Protein AF-A0A2D4M704-F1 (afdb_monomer_lite)

Radius of gyration: 16.29 Å; chains: 1; bounding box: 43×22×44 Å

Organism: NCBI:txid129469

Structure (mmCIF, N/CA/C/O backbone):
data_AF-A0A2D4M704-F1
#
_entry.id   AF-A0A2D4M704-F1
#
loop_
_atom_site.group_PDB
_atom_site.id
_atom_site.type_symbol
_atom_site.label_atom_id
_atom_site.label_alt_id
_atom_site.label_comp_id
_atom_site.label_asym_id
_atom_site.label_entity_id
_atom_site.label_seq_id
_atom_site.pdbx_PDB_ins_code
_atom_site.Cartn_x
_atom_site.Cartn_y
_atom_site.Cartn_z
_atom_site.occupancy
_atom_site.B_iso_or_equiv
_atom_site.auth_seq_id
_atom_site.auth_comp_id
_atom_site.auth_asym_id
_atom_site.auth_atom_id
_atom_site.pdbx_PDB_model_num
ATOM 1 N N . ILE A 1 1 ? 0.162 -5.201 4.398 1.00 65.50 1 ILE A N 1
ATOM 2 C CA . ILE A 1 1 ? 1.334 -4.290 4.624 1.00 65.50 1 ILE A CA 1
ATOM 3 C C . ILE A 1 1 ? 2.696 -4.954 4.372 1.00 65.50 1 ILE A C 1
ATOM 5 O O . ILE A 1 1 ? 3.398 -4.502 3.476 1.00 65.50 1 ILE A O 1
ATOM 9 N N . VAL A 1 2 ? 3.079 -6.029 5.079 1.00 69.50 2 VAL A N 1
ATOM 10 C CA . VAL A 1 2 ? 4.430 -6.648 4.956 1.00 69.50 2 VAL A CA 1
ATOM 11 C C . VAL A 1 2 ? 4.771 -7.065 3.518 1.00 69.50 2 VAL A C 1
ATOM 13 O O . VAL A 1 2 ? 5.872 -6.821 3.028 1.00 69.50 2 VAL A O 1
ATOM 16 N N . LYS A 1 3 ? 3.801 -7.645 2.805 1.00 72.75 3 LYS A N 1
ATOM 17 C CA . LYS A 1 3 ? 3.958 -8.046 1.399 1.00 72.75 3 LYS A CA 1
ATOM 18 C C . LYS A 1 3 ? 4.203 -6.848 0.473 1.00 72.75 3 LYS A C 1
ATOM 20 O O . LYS A 1 3 ? 4.991 -6.937 -0.463 1.00 72.75 3 LYS A O 1
ATOM 25 N N . LEU A 1 4 ? 3.566 -5.716 0.769 1.00 77.12 4 LEU A N 1
ATOM 26 C CA . LEU A 1 4 ? 3.703 -4.489 -0.005 1.00 77.12 4 LEU A CA 1
ATOM 27 C C . LEU A 1 4 ? 5.092 -3.862 0.175 1.00 77.12 4 LEU A C 1
ATOM 29 O O . LEU A 1 4 ? 5.724 -3.489 -0.808 1.00 77.12 4 LEU A O 1
ATOM 33 N N . GLN A 1 5 ? 5.598 -3.842 1.414 1.00 79.25 5 GLN A N 1
ATOM 34 C CA . GLN A 1 5 ? 6.982 -3.465 1.724 1.00 79.25 5 GLN A CA 1
ATOM 35 C C . GLN A 1 5 ? 7.989 -4.330 0.969 1.00 79.25 5 GLN A C 1
ATOM 37 O O . GLN A 1 5 ? 8.886 -3.794 0.326 1.00 79.25 5 GLN A O 1
ATOM 42 N N . ALA A 1 6 ? 7.818 -5.655 0.992 1.00 82.00 6 ALA A N 1
ATOM 43 C CA . ALA A 1 6 ? 8.708 -6.569 0.282 1.00 82.00 6 ALA A CA 1
ATOM 44 C C . ALA A 1 6 ? 8.727 -6.296 -1.234 1.00 82.00 6 ALA A C 1
ATOM 46 O O . ALA A 1 6 ? 9.799 -6.247 -1.839 1.00 82.00 6 ALA A O 1
ATOM 47 N N . ASN A 1 7 ? 7.558 -6.057 -1.842 1.00 80.94 7 ASN A N 1
ATOM 48 C CA . ASN A 1 7 ? 7.460 -5.720 -3.263 1.00 80.94 7 ASN A CA 1
ATOM 49 C C . ASN A 1 7 ? 8.103 -4.359 -3.583 1.00 80.94 7 ASN A C 1
ATOM 51 O O . ASN A 1 7 ? 8.785 -4.236 -4.599 1.00 80.94 7 ASN A O 1
ATOM 55 N N . LEU A 1 8 ? 7.935 -3.351 -2.720 1.00 84.44 8 LEU A N 1
ATOM 56 C CA . LEU A 1 8 ? 8.578 -2.044 -2.879 1.00 84.44 8 LEU A CA 1
ATOM 57 C C . LEU A 1 8 ? 10.105 -2.175 -2.804 1.00 84.44 8 LEU A C 1
ATOM 59 O O . LEU A 1 8 ? 10.820 -1.619 -3.637 1.00 84.44 8 LEU A O 1
ATOM 63 N N . THR A 1 9 ? 10.621 -2.930 -1.833 1.00 85.44 9 THR A N 1
ATOM 64 C CA . THR A 1 9 ? 12.057 -3.203 -1.723 1.00 85.44 9 THR A CA 1
ATOM 65 C C . THR A 1 9 ? 12.572 -3.914 -2.971 1.00 85.44 9 THR A C 1
ATOM 67 O O . THR A 1 9 ? 13.597 -3.506 -3.510 1.00 85.44 9 THR A O 1
ATOM 70 N N . ALA A 1 10 ? 11.839 -4.907 -3.487 1.00 84.94 10 ALA A N 1
ATOM 71 C CA . ALA A 1 10 ? 12.191 -5.585 -4.733 1.00 84.94 10 ALA A CA 1
ATOM 72 C C . ALA A 1 10 ? 12.226 -4.618 -5.929 1.00 84.94 10 ALA A C 1
ATOM 74 O O . ALA A 1 10 ? 13.164 -4.668 -6.724 1.00 84.94 10 ALA A O 1
ATOM 75 N N . LEU A 1 11 ? 11.264 -3.694 -6.024 1.00 84.75 11 LEU A N 1
ATOM 76 C CA . LEU A 1 11 ? 11.237 -2.655 -7.055 1.00 84.75 11 LEU A CA 1
ATOM 77 C C . LEU A 1 11 ? 12.454 -1.723 -6.944 1.00 84.75 11 LEU A C 1
ATOM 79 O O . LEU A 1 11 ? 13.148 -1.503 -7.935 1.00 84.75 11 LEU A O 1
ATOM 83 N N . LYS A 1 12 ? 12.778 -1.237 -5.737 1.00 86.12 12 LYS A N 1
ATOM 84 C CA . LYS A 1 12 ? 13.970 -0.407 -5.480 1.00 86.12 12 LYS A CA 1
ATOM 85 C C . LYS A 1 12 ? 15.263 -1.122 -5.853 1.00 86.12 12 LYS A C 1
ATOM 87 O O . LYS A 1 12 ? 16.109 -0.544 -6.537 1.00 86.12 12 LYS A O 1
ATOM 92 N N . SER A 1 13 ? 15.409 -2.377 -5.435 1.00 87.31 13 SER A N 1
ATOM 93 C CA . SER A 1 13 ? 16.560 -3.206 -5.788 1.00 87.31 13 SER A CA 1
ATOM 94 C C . SER A 1 13 ? 16.640 -3.444 -7.296 1.00 87.31 13 SER A C 1
ATOM 96 O O . SER A 1 13 ? 17.732 -3.382 -7.851 1.00 87.31 13 SER A O 1
ATOM 98 N N . GLY A 1 14 ? 15.507 -3.628 -7.980 1.00 85.19 14 GLY A N 1
ATOM 99 C CA . GLY A 1 14 ? 15.453 -3.749 -9.437 1.00 85.19 14 GLY A CA 1
ATOM 100 C C . GLY A 1 14 ? 15.897 -2.479 -10.165 1.00 85.19 1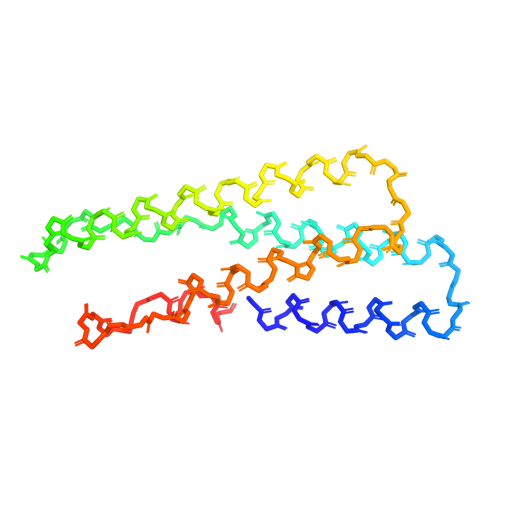4 GLY A C 1
ATOM 101 O O . GLY A 1 14 ? 16.649 -2.556 -11.138 1.00 85.19 14 GLY A O 1
ATOM 102 N N . ILE A 1 15 ? 15.503 -1.301 -9.665 1.00 84.94 15 ILE A N 1
ATOM 103 C CA . ILE A 1 15 ? 15.953 -0.004 -10.199 1.00 84.94 15 ILE A CA 1
ATOM 104 C C . ILE A 1 15 ? 17.470 0.143 -10.018 1.00 84.94 15 ILE A C 1
ATOM 106 O O . ILE A 1 15 ? 18.170 0.534 -10.953 1.00 84.94 15 ILE A O 1
ATOM 110 N N . GLN A 1 16 ? 17.995 -0.198 -8.836 1.00 85.00 16 GLN A N 1
ATOM 111 C CA . GLN A 1 16 ? 19.436 -0.163 -8.554 1.00 85.00 16 GLN A CA 1
ATOM 112 C C . GLN A 1 16 ? 20.221 -1.157 -9.419 1.00 85.00 16 GLN A C 1
ATOM 114 O O . GLN A 1 16 ? 21.308 -0.834 -9.897 1.00 85.00 16 GLN A O 1
ATOM 119 N N . ALA A 1 17 ? 19.648 -2.334 -9.670 1.00 87.31 17 ALA A N 1
ATOM 120 C CA . ALA A 1 17 ? 20.209 -3.358 -10.543 1.00 87.31 17 ALA A CA 1
ATOM 121 C C . ALA A 1 17 ? 20.105 -3.015 -12.042 1.00 87.31 17 ALA A C 1
ATOM 123 O O . ALA A 1 17 ? 20.567 -3.799 -12.867 1.00 87.31 17 ALA A O 1
ATOM 124 N N . LYS A 1 18 ? 19.525 -1.857 -12.404 1.00 85.06 18 LYS A N 1
ATOM 125 C CA . LYS A 1 18 ? 19.274 -1.435 -13.793 1.00 85.06 18 LYS A CA 1
ATOM 126 C C . LYS A 1 18 ? 18.510 -2.497 -14.593 1.00 85.06 18 LYS A C 1
ATOM 128 O O . LYS A 1 18 ? 18.855 -2.788 -15.738 1.00 85.06 18 LYS A O 1
ATOM 133 N N . MET A 1 19 ? 17.488 -3.091 -13.976 1.00 84.31 19 MET A N 1
ATOM 134 C CA . MET A 1 19 ? 16.574 -3.990 -14.677 1.00 84.31 19 MET A CA 1
ATOM 135 C C . MET A 1 19 ? 15.883 -3.267 -15.839 1.00 84.31 19 MET A C 1
ATOM 137 O O . MET A 1 19 ? 15.747 -2.043 -15.831 1.00 84.31 19 MET A O 1
ATOM 141 N N . ALA A 1 20 ? 15.442 -4.038 -16.834 1.00 86.00 20 ALA A N 1
ATOM 142 C CA . ALA A 1 20 ? 14.706 -3.503 -17.972 1.00 86.00 20 ALA A CA 1
ATOM 143 C C . ALA A 1 20 ? 13.452 -2.744 -17.508 1.00 86.00 20 ALA A C 1
ATOM 145 O O . ALA A 1 20 ? 12.754 -3.192 -16.596 1.00 86.00 20 ALA A O 1
ATOM 146 N N . GLU A 1 21 ? 13.151 -1.623 -18.164 1.00 82.00 21 GLU A N 1
ATOM 147 C CA . GLU A 1 21 ? 11.987 -0.782 -17.849 1.00 82.00 21 GLU A CA 1
ATOM 148 C C . GLU A 1 21 ? 10.674 -1.572 -17.909 1.00 82.00 21 GLU A C 1
ATOM 150 O O . GLU A 1 21 ? 9.827 -1.408 -17.038 1.00 82.00 21 GLU A O 1
ATOM 155 N N . ASP A 1 22 ? 10.560 -2.514 -18.849 1.00 83.88 22 ASP A N 1
ATOM 156 C CA . ASP A 1 22 ? 9.434 -3.447 -18.967 1.00 83.88 22 ASP A CA 1
ATOM 157 C C . ASP A 1 22 ? 9.230 -4.295 -17.695 1.00 83.88 22 ASP A C 1
ATOM 159 O O . ASP A 1 22 ? 8.126 -4.394 -17.156 1.00 83.88 22 ASP A O 1
ATOM 163 N N . GLN A 1 23 ? 10.320 -4.824 -17.130 1.00 84.19 23 GLN A N 1
ATOM 164 C CA . GLN A 1 23 ? 10.277 -5.601 -15.889 1.00 84.19 23 GLN A CA 1
ATOM 165 C C . GLN A 1 23 ? 9.919 -4.723 -14.686 1.00 84.19 23 GLN A C 1
ATOM 167 O O . GLN A 1 23 ? 9.148 -5.133 -13.818 1.00 84.19 23 GLN A O 1
ATOM 172 N N . LEU A 1 24 ? 10.451 -3.501 -14.633 1.00 84.06 24 LEU A N 1
ATOM 173 C CA . LEU A 1 24 ? 10.128 -2.540 -13.581 1.00 84.06 24 LEU A CA 1
ATOM 174 C C . LEU A 1 24 ? 8.655 -2.112 -13.643 1.00 84.06 24 LEU A C 1
ATOM 176 O O . LEU A 1 24 ? 7.996 -2.053 -12.604 1.00 84.06 24 LEU A O 1
ATOM 180 N N . ALA A 1 25 ? 8.123 -1.877 -14.843 1.00 83.56 25 ALA A N 1
ATOM 181 C CA . ALA A 1 25 ? 6.716 -1.566 -15.065 1.00 83.56 25 ALA A CA 1
ATOM 182 C C . ALA A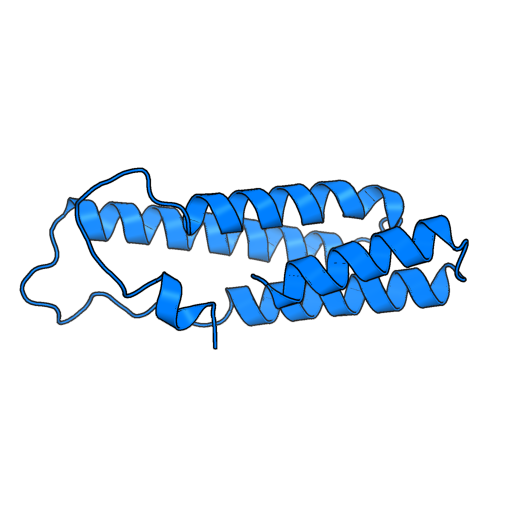 1 25 ? 5.814 -2.731 -14.637 1.00 83.56 25 ALA A C 1
ATOM 184 O O . ALA A 1 25 ? 4.810 -2.515 -13.958 1.00 83.56 25 ALA A O 1
ATOM 185 N N . GLN A 1 26 ? 6.204 -3.974 -14.936 1.00 84.12 26 GLN A N 1
ATOM 186 C CA . GLN A 1 26 ? 5.464 -5.160 -14.509 1.00 84.12 26 GLN A CA 1
ATOM 187 C C . GLN A 1 26 ? 5.437 -5.310 -12.977 1.00 84.12 26 GLN A C 1
ATOM 189 O O . GLN A 1 26 ? 4.381 -5.586 -12.403 1.00 84.12 26 GLN A O 1
ATOM 194 N N . ILE A 1 27 ? 6.572 -5.098 -12.296 1.00 83.00 27 ILE A N 1
ATOM 195 C CA . ILE A 1 27 ? 6.649 -5.144 -10.825 1.00 83.00 27 ILE A CA 1
ATOM 196 C C . ILE A 1 27 ? 5.824 -4.006 -10.208 1.00 83.00 27 ILE A C 1
ATOM 198 O O . ILE A 1 27 ? 5.077 -4.251 -9.261 1.00 83.00 27 ILE A O 1
ATOM 202 N N . ARG A 1 28 ? 5.903 -2.787 -10.762 1.00 84.00 28 ARG A N 1
ATOM 203 C CA . ARG A 1 28 ? 5.083 -1.635 -10.350 1.00 84.00 28 ARG A CA 1
ATOM 204 C C . ARG A 1 28 ? 3.593 -1.945 -10.476 1.00 84.00 28 ARG A C 1
ATOM 206 O O . ARG A 1 28 ? 2.864 -1.785 -9.503 1.00 84.00 28 ARG A O 1
ATOM 213 N N . LEU A 1 29 ? 3.139 -2.398 -11.646 1.00 84.81 29 LEU A N 1
ATOM 214 C CA . LEU A 1 29 ? 1.731 -2.723 -11.889 1.00 84.81 29 LEU A CA 1
ATOM 215 C C . LEU A 1 29 ? 1.239 -3.781 -10.910 1.00 84.81 29 LEU A C 1
ATOM 217 O O . LEU A 1 29 ? 0.199 -3.598 -10.288 1.00 84.81 29 LEU A O 1
ATOM 221 N N . LYS A 1 30 ? 2.028 -4.840 -10.703 1.00 84.88 30 LYS A N 1
ATOM 222 C CA . LYS A 1 30 ? 1.710 -5.888 -9.731 1.00 84.88 30 LYS A CA 1
ATOM 223 C C . LYS A 1 30 ? 1.611 -5.342 -8.306 1.00 84.88 30 LYS A C 1
ATOM 225 O O . LYS A 1 30 ? 0.741 -5.769 -7.557 1.00 84.88 30 LYS A O 1
ATOM 230 N N . LEU A 1 31 ? 2.477 -4.401 -7.931 1.00 83.94 31 LEU A N 1
ATOM 231 C CA . LEU A 1 31 ? 2.440 -3.764 -6.618 1.00 83.94 31 LEU A CA 1
ATOM 232 C C .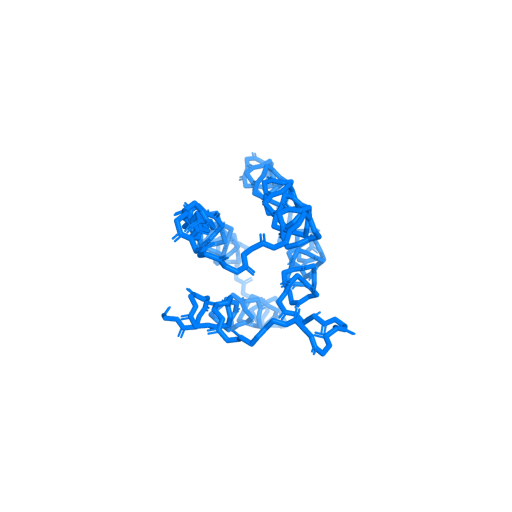 LEU A 1 31 ? 1.168 -2.931 -6.437 1.00 83.94 31 LEU A C 1
ATOM 234 O O . LEU A 1 31 ? 0.524 -3.036 -5.396 1.00 83.94 31 LEU A O 1
ATOM 238 N N . ILE A 1 32 ? 0.798 -2.140 -7.444 1.00 84.19 32 ILE A N 1
ATOM 239 C CA . ILE A 1 32 ? -0.405 -1.306 -7.407 1.00 84.19 32 ILE A CA 1
ATOM 240 C C . ILE A 1 32 ? -1.675 -2.168 -7.402 1.00 84.19 32 ILE A C 1
ATOM 242 O O . ILE A 1 32 ? -2.580 -1.900 -6.619 1.00 84.19 32 ILE A O 1
ATOM 246 N N . ASP A 1 33 ? -1.741 -3.227 -8.214 1.00 85.12 33 ASP A N 1
ATOM 247 C CA . ASP A 1 33 ? -2.858 -4.182 -8.200 1.00 85.12 33 ASP A CA 1
ATOM 248 C C . ASP A 1 33 ? -3.000 -4.848 -6.821 1.00 85.12 33 ASP A C 1
ATOM 250 O O . ASP A 1 33 ? -4.087 -4.857 -6.247 1.00 85.12 33 ASP A O 1
ATOM 254 N N . GLU A 1 34 ? -1.899 -5.336 -6.236 1.00 83.00 34 GLU A N 1
ATOM 255 C CA . GLU A 1 34 ? -1.914 -5.921 -4.889 1.00 83.00 34 GLU A CA 1
ATOM 256 C C . GLU A 1 34 ? -2.337 -4.899 -3.825 1.00 83.00 34 GLU A C 1
ATOM 258 O O . GLU A 1 34 ? -3.096 -5.254 -2.927 1.00 83.00 34 GLU A O 1
ATOM 263 N N . LEU A 1 35 ? -1.899 -3.636 -3.928 1.00 81.75 35 LEU A N 1
ATOM 264 C CA . LEU A 1 35 ? -2.349 -2.558 -3.045 1.00 81.75 35 LEU A CA 1
ATOM 265 C C . LEU A 1 35 ? -3.867 -2.371 -3.157 1.00 81.75 35 LEU A C 1
ATOM 267 O O . LEU A 1 35 ? -4.555 -2.371 -2.143 1.00 81.75 35 LEU A O 1
ATOM 271 N N . ILE A 1 36 ? -4.398 -2.236 -4.373 1.00 82.38 36 ILE A N 1
ATOM 272 C CA . ILE A 1 36 ? -5.834 -2.035 -4.611 1.00 82.38 36 ILE A CA 1
ATOM 273 C C . ILE A 1 36 ? -6.641 -3.205 -4.044 1.00 82.38 36 ILE A C 1
ATOM 275 O O . ILE A 1 36 ? -7.674 -2.976 -3.416 1.00 82.38 36 ILE A O 1
ATOM 279 N N . VAL A 1 37 ? -6.165 -4.440 -4.225 1.00 82.00 37 VAL A N 1
ATOM 280 C CA . VAL A 1 37 ? -6.794 -5.646 -3.670 1.00 82.00 37 VAL A CA 1
ATOM 281 C C . VAL A 1 37 ? -6.750 -5.646 -2.142 1.00 82.00 37 VAL A C 1
ATOM 283 O O . VAL A 1 37 ? -7.769 -5.934 -1.517 1.00 82.00 37 VAL A O 1
ATOM 286 N N . ASP A 1 38 ? -5.614 -5.305 -1.526 1.00 76.31 38 ASP A N 1
ATOM 287 C CA . ASP A 1 38 ? -5.479 -5.256 -0.062 1.00 76.31 38 ASP A CA 1
ATOM 288 C C . ASP A 1 38 ? -6.376 -4.163 0.543 1.00 76.31 38 ASP A C 1
ATOM 290 O O . ASP A 1 38 ? -7.022 -4.395 1.561 1.00 76.31 38 ASP A O 1
ATOM 294 N N . LEU A 1 39 ? -6.488 -3.012 -0.130 1.00 72.25 39 LEU A N 1
ATOM 295 C CA . LEU A 1 39 ? -7.380 -1.904 0.236 1.00 72.25 39 LEU A CA 1
ATOM 296 C C . LEU A 1 39 ? -8.862 -2.219 -0.004 1.00 72.25 39 LEU A C 1
ATOM 298 O O . LEU A 1 39 ? -9.722 -1.669 0.678 1.00 72.25 39 LEU A O 1
ATOM 302 N N . SER A 1 40 ? -9.168 -3.089 -0.969 1.00 71.00 40 SER A N 1
ATOM 303 C CA . SER A 1 40 ? -10.533 -3.521 -1.279 1.00 71.00 40 SER A CA 1
ATOM 304 C C . SER A 1 40 ? -11.061 -4.577 -0.306 1.00 71.00 40 SER A C 1
ATOM 306 O O . SER A 1 40 ? -12.251 -4.897 -0.356 1.00 71.00 40 SER A O 1
ATOM 308 N N . LYS A 1 41 ? -10.212 -5.141 0.564 1.00 67.62 41 LYS A N 1
ATOM 309 C CA . LYS A 1 41 ? -10.675 -6.009 1.648 1.00 67.62 41 LYS A CA 1
ATOM 310 C C . LYS A 1 41 ? -11.512 -5.160 2.601 1.00 67.62 41 LYS A C 1
ATOM 312 O O . LYS A 1 41 ? -11.015 -4.203 3.191 1.00 67.62 41 LYS A O 1
ATOM 317 N N . GLU A 1 42 ? -12.793 -5.500 2.730 1.00 56.50 42 GLU A N 1
ATOM 318 C CA . GLU A 1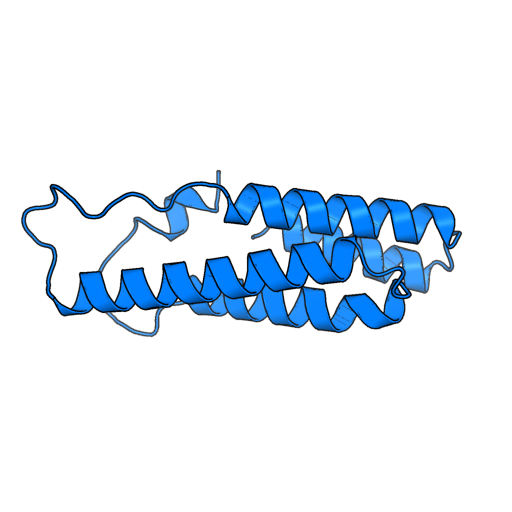 42 ? -13.701 -4.777 3.617 1.00 56.50 42 GLU A CA 1
ATOM 319 C C . GLU A 1 42 ? -13.141 -4.768 5.044 1.00 56.50 42 GLU A C 1
ATOM 321 O O . GLU A 1 42 ? -12.892 -5.815 5.646 1.00 56.50 42 GLU A O 1
ATOM 326 N N . LEU A 1 43 ? -12.965 -3.567 5.600 1.00 59.84 43 LEU A N 1
ATOM 327 C CA . LEU A 1 43 ? -12.757 -3.419 7.033 1.00 59.84 43 LEU A CA 1
ATOM 328 C C . LEU A 1 43 ? -13.981 -3.995 7.758 1.00 59.84 43 LEU A C 1
ATOM 330 O O . LEU A 1 43 ? -15.115 -3.751 7.332 1.00 59.84 43 LEU A O 1
ATOM 334 N N . PRO A 1 44 ? -13.791 -4.744 8.854 1.00 57.16 44 PRO A N 1
ATOM 335 C CA . PRO A 1 44 ? -14.885 -5.375 9.558 1.00 57.16 44 PRO A CA 1
ATOM 336 C C . PRO A 1 44 ? -15.786 -4.261 10.061 1.00 57.16 44 PRO A C 1
ATOM 338 O O . PRO A 1 44 ? -15.356 -3.322 10.743 1.00 57.16 44 PRO A O 1
ATOM 341 N N . ARG A 1 45 ? -17.057 -4.351 9.695 1.00 52.91 45 ARG A N 1
ATOM 342 C CA . ARG A 1 45 ? -18.051 -3.407 10.177 1.00 52.91 45 ARG A CA 1
ATOM 343 C C . ARG A 1 45 ? -18.098 -3.547 11.697 1.00 52.91 45 ARG A C 1
ATOM 345 O O . ARG A 1 45 ? -18.240 -4.646 12.223 1.00 52.91 45 ARG A O 1
ATOM 352 N N . LEU A 1 46 ? -17.962 -2.428 12.409 1.00 56.59 46 LEU A N 1
ATOM 353 C CA . LEU A 1 46 ? -18.141 -2.379 13.867 1.00 56.59 46 LEU A CA 1
ATOM 354 C C . LEU A 1 46 ? -19.611 -2.614 14.277 1.00 56.59 46 LEU A C 1
ATOM 356 O O . LEU A 1 46 ? -19.918 -2.674 15.468 1.00 56.59 46 LEU A O 1
ATOM 360 N N . GLU A 1 47 ? -20.515 -2.752 13.301 1.00 46.03 47 GLU A N 1
ATOM 361 C CA . GLU A 1 47 ? -21.931 -3.047 13.498 1.00 46.03 47 GLU A CA 1
ATOM 362 C C . GLU A 1 47 ? -22.108 -4.375 14.250 1.00 46.03 47 GLU A C 1
ATOM 364 O O . GLU A 1 47 ? -21.823 -5.450 13.730 1.00 46.03 47 GLU A O 1
ATOM 369 N N . GLY A 1 48 ? -22.565 -4.288 15.503 1.00 47.22 48 GLY A N 1
ATOM 370 C CA . GLY A 1 48 ? -22.868 -5.444 16.356 1.00 47.22 48 GLY A CA 1
ATOM 371 C C . GLY A 1 48 ? -21.964 -5.627 17.579 1.00 47.22 48 GLY A C 1
ATOM 372 O O . GLY A 1 48 ? -22.260 -6.477 18.417 1.00 47.22 48 GLY A O 1
ATOM 373 N N . LYS A 1 49 ? -20.899 -4.829 17.754 1.00 54.84 49 LYS A N 1
ATOM 374 C CA . LYS A 1 49 ? -20.102 -4.852 18.995 1.00 54.84 49 LYS A CA 1
ATOM 375 C C . LYS A 1 49 ? -20.727 -3.950 20.066 1.00 54.84 49 LYS A C 1
ATOM 377 O O . LYS A 1 49 ? -20.807 -2.739 19.897 1.00 54.84 49 LYS A O 1
ATOM 382 N N . GLN A 1 50 ? -21.111 -4.540 21.200 1.00 48.25 50 GLN A N 1
ATOM 383 C CA . GLN A 1 50 ? -21.767 -3.856 22.331 1.00 48.25 50 GLN A CA 1
ATOM 384 C C . GLN A 1 50 ? -20.925 -2.754 23.014 1.00 48.25 50 GLN A C 1
ATOM 386 O O . GLN A 1 50 ? -21.482 -1.976 23.780 1.00 48.25 50 GLN A O 1
ATOM 391 N N . ASN A 1 51 ? -19.627 -2.634 22.699 1.00 55.16 51 ASN A N 1
ATOM 392 C CA . ASN A 1 51 ? -18.691 -1.693 23.336 1.00 55.16 51 ASN A CA 1
ATOM 393 C C . ASN A 1 51 ? -18.078 -0.673 22.354 1.00 55.16 51 ASN A C 1
ATOM 395 O O . ASN A 1 51 ? -16.965 -0.206 22.572 1.00 55.16 51 ASN A O 1
ATOM 399 N N . VAL A 1 52 ? -18.753 -0.362 21.244 1.00 58.31 52 VAL A N 1
ATOM 400 C CA . VAL A 1 52 ? -18.253 0.615 20.261 1.00 58.31 52 VAL A CA 1
ATOM 401 C C . VAL A 1 52 ? -18.669 2.016 20.685 1.00 58.31 52 VAL A C 1
ATOM 403 O O . VAL A 1 52 ? -19.858 2.326 20.759 1.00 58.31 52 VAL A O 1
ATOM 406 N N . THR A 1 53 ? -17.695 2.880 20.949 1.00 65.44 53 THR A N 1
ATOM 407 C CA . THR A 1 53 ? -17.952 4.283 21.267 1.00 65.44 53 THR A CA 1
ATOM 408 C C . THR A 1 53 ? -18.106 5.126 19.995 1.00 65.44 53 THR A C 1
ATOM 410 O O . THR A 1 53 ? -17.731 4.746 18.879 1.00 65.44 53 THR A O 1
ATOM 413 N N . VAL A 1 54 ? -18.654 6.334 20.152 1.00 68.25 54 VAL A N 1
ATOM 414 C CA . VAL A 1 54 ? -18.725 7.336 19.073 1.00 68.25 54 VAL A CA 1
ATOM 415 C C . VAL A 1 54 ? -17.327 7.707 18.549 1.00 68.25 54 VAL A C 1
ATOM 417 O O . VAL A 1 54 ? -17.192 8.028 17.366 1.00 68.25 54 VAL A O 1
ATOM 420 N N . LEU A 1 55 ? -16.286 7.633 19.390 1.00 67.81 55 LEU A N 1
ATOM 421 C CA . LEU A 1 55 ? -14.898 7.830 18.962 1.00 67.81 55 LEU A CA 1
ATOM 422 C C . LEU A 1 55 ? -14.427 6.694 18.050 1.00 67.81 55 LEU A C 1
ATOM 424 O O . LEU A 1 55 ? -13.911 6.976 16.973 1.00 67.81 55 LEU A O 1
ATOM 428 N N . ASP A 1 56 ? -14.682 5.436 18.415 1.00 66.38 56 ASP A N 1
ATOM 429 C CA . ASP A 1 56 ? -14.295 4.262 17.613 1.00 66.38 56 ASP A CA 1
ATOM 430 C C . ASP A 1 56 ? -14.905 4.303 16.210 1.00 66.38 56 ASP A C 1
ATOM 432 O O . ASP A 1 56 ? -14.257 4.003 15.207 1.00 66.38 56 ASP A O 1
ATOM 436 N N . THR A 1 57 ? -16.156 4.758 16.125 1.00 70.38 57 THR A N 1
ATOM 437 C CA . THR A 1 57 ? -16.859 4.924 14.848 1.00 70.38 57 THR A CA 1
ATOM 438 C C . THR A 1 57 ? -16.258 6.056 14.011 1.00 70.38 57 THR A C 1
ATOM 440 O O . THR A 1 57 ? -16.164 5.938 12.789 1.00 70.38 57 THR A O 1
ATOM 443 N N . GLN A 1 58 ? -15.846 7.164 14.634 1.00 71.69 58 GLN A N 1
ATOM 444 C CA . GLN A 1 58 ? -15.187 8.270 13.932 1.00 71.69 58 GLN A CA 1
ATOM 445 C C . GLN A 1 58 ? -13.783 7.890 13.458 1.00 71.69 58 GLN A C 1
ATOM 447 O O . GLN A 1 58 ? -13.440 8.180 12.314 1.00 71.69 58 GLN A O 1
ATOM 452 N N . ILE A 1 59 ? -13.010 7.188 14.288 1.00 72.81 59 ILE A N 1
ATOM 453 C CA . ILE A 1 59 ? -11.689 6.661 13.932 1.00 72.81 59 ILE A CA 1
ATOM 454 C C . ILE A 1 59 ? -11.817 5.682 12.763 1.00 72.81 59 ILE A C 1
ATOM 456 O O . ILE A 1 59 ? -11.117 5.838 11.763 1.00 72.81 59 ILE A O 1
ATOM 460 N N . LEU A 1 60 ? -12.767 4.738 12.818 1.00 71.75 60 LEU A N 1
ATOM 461 C CA . LEU A 1 60 ? -13.039 3.834 11.699 1.00 71.75 60 LEU A CA 1
ATOM 462 C C . LEU A 1 60 ? -13.396 4.608 10.424 1.00 71.75 60 LEU A C 1
ATOM 464 O O . LEU A 1 60 ? -12.845 4.320 9.365 1.00 71.75 60 LEU A O 1
ATOM 468 N N . LYS A 1 61 ? -14.288 5.602 10.505 1.00 74.38 61 LYS A N 1
ATOM 469 C CA . LYS A 1 61 ? -14.666 6.426 9.344 1.00 74.38 61 LYS A CA 1
ATOM 470 C C . LYS A 1 61 ? -13.469 7.160 8.743 1.00 74.38 61 LYS A C 1
ATOM 472 O O . LYS A 1 61 ? -13.353 7.207 7.521 1.00 74.38 61 LYS A O 1
ATOM 477 N N . LEU A 1 62 ? -12.587 7.712 9.576 1.00 76.25 62 LEU A N 1
ATOM 478 C CA . LEU A 1 62 ? -11.357 8.359 9.118 1.00 76.25 62 LEU A CA 1
ATOM 479 C C . LEU A 1 62 ? -10.442 7.353 8.413 1.00 76.25 62 LEU A C 1
ATOM 481 O O . LEU A 1 62 ? -9.993 7.637 7.307 1.00 76.25 62 LEU A O 1
ATOM 485 N N . ARG A 1 63 ? -10.258 6.154 8.981 1.00 75.19 63 ARG A N 1
ATOM 486 C CA . ARG A 1 63 ? -9.475 5.083 8.345 1.00 75.19 63 ARG A CA 1
ATOM 487 C C . ARG A 1 63 ? -10.042 4.670 7.003 1.00 75.19 63 ARG A C 1
ATOM 489 O O . ARG A 1 63 ? -9.322 4.670 6.015 1.00 75.19 63 ARG A O 1
ATOM 496 N N . VAL A 1 64 ? -11.336 4.365 6.955 1.00 75.88 64 VAL A N 1
ATOM 497 C CA . VAL A 1 64 ? -12.033 3.989 5.720 1.00 75.88 64 VAL A CA 1
ATOM 498 C C . VAL A 1 64 ? -11.875 5.088 4.671 1.00 75.88 64 VAL A C 1
ATOM 500 O O . VAL A 1 64 ? -11.598 4.784 3.515 1.00 75.88 64 VAL A O 1
ATOM 503 N N . LYS A 1 65 ? -12.006 6.361 5.058 1.00 80.31 65 LYS A N 1
ATOM 504 C CA . LYS A 1 65 ? -11.832 7.492 4.142 1.00 80.31 65 LYS A CA 1
ATOM 505 C C . LYS A 1 65 ? -10.400 7.582 3.609 1.00 80.31 65 LYS A C 1
ATOM 507 O O . LYS A 1 65 ? -10.228 7.741 2.406 1.00 80.31 65 LYS A O 1
ATOM 512 N N . SER A 1 66 ? -9.389 7.454 4.468 1.00 80.50 66 SER A N 1
ATOM 513 C CA . SER A 1 66 ? -7.985 7.466 4.042 1.00 80.50 66 SER A CA 1
ATOM 514 C C . SER A 1 66 ? -7.645 6.276 3.142 1.00 80.50 66 SER A C 1
ATOM 516 O O . SER A 1 66 ? -6.971 6.461 2.136 1.00 80.50 66 SER A O 1
ATOM 518 N N . LEU A 1 67 ? -8.158 5.080 3.442 1.00 80.06 67 LEU A N 1
ATOM 519 C CA . LEU A 1 67 ? -7.981 3.896 2.595 1.00 80.06 67 LEU A CA 1
ATOM 520 C C . LEU A 1 67 ? -8.602 4.090 1.209 1.00 80.06 67 LEU A C 1
ATOM 522 O O . LEU A 1 67 ? -7.937 3.813 0.216 1.00 80.06 67 LEU A O 1
ATOM 526 N N . HIS A 1 68 ? -9.825 4.626 1.130 1.00 82.75 68 HIS A N 1
ATOM 527 C CA . HIS A 1 68 ? -10.453 4.958 -0.154 1.00 82.75 68 HIS A CA 1
ATOM 528 C C . HIS A 1 68 ? -9.634 5.990 -0.934 1.00 82.75 68 HIS A C 1
ATOM 530 O O . HIS A 1 68 ? -9.406 5.805 -2.123 1.00 82.75 68 HIS A O 1
ATOM 536 N N . GLN A 1 69 ? -9.124 7.037 -0.277 1.00 84.75 69 GLN A N 1
ATOM 537 C CA . GLN A 1 69 ? -8.277 8.034 -0.941 1.00 84.75 69 GLN A CA 1
ATOM 538 C C . GLN A 1 69 ? -6.994 7.420 -1.513 1.00 84.75 69 GLN A C 1
ATOM 540 O O . GLN A 1 69 ? -6.618 7.723 -2.647 1.00 84.75 69 GLN A O 1
ATOM 545 N N . ILE A 1 70 ? -6.331 6.546 -0.752 1.00 84.00 70 ILE A N 1
ATOM 546 C CA . ILE A 1 70 ? -5.146 5.823 -1.226 1.00 84.00 70 ILE A CA 1
ATOM 547 C C . ILE A 1 70 ? -5.525 4.922 -2.406 1.00 84.00 70 ILE A C 1
ATOM 549 O O . ILE A 1 70 ? -4.819 4.909 -3.409 1.00 84.00 70 ILE A O 1
ATOM 553 N N . GLN A 1 71 ? -6.658 4.220 -2.328 1.00 84.88 71 GLN A N 1
ATOM 554 C CA . GLN A 1 71 ? -7.134 3.340 -3.394 1.00 84.88 71 GLN A CA 1
ATOM 555 C C . GLN A 1 71 ? -7.421 4.111 -4.686 1.00 84.88 71 GLN A C 1
ATOM 557 O O . GLN A 1 71 ? -6.955 3.713 -5.751 1.00 84.88 71 GLN A O 1
ATOM 562 N N . GLU A 1 72 ? -8.145 5.229 -4.608 1.00 85.56 72 GLU A N 1
ATOM 563 C CA . GLU A 1 72 ? -8.418 6.084 -5.766 1.00 85.56 72 GLU A CA 1
ATOM 564 C C . GLU A 1 72 ? -7.120 6.611 -6.381 1.00 85.56 72 GLU A C 1
ATOM 566 O O . GLU A 1 72 ? -6.947 6.570 -7.599 1.00 85.56 72 GLU A O 1
ATOM 571 N N . THR A 1 73 ? -6.177 7.052 -5.545 1.00 85.06 73 THR A N 1
ATOM 572 C CA . THR A 1 73 ? -4.876 7.544 -6.014 1.00 85.06 73 THR A CA 1
ATOM 573 C C . THR A 1 73 ? -4.087 6.427 -6.695 1.00 85.06 73 THR A C 1
ATOM 575 O O . THR A 1 73 ? -3.573 6.624 -7.792 1.00 85.06 73 THR A O 1
ATOM 578 N N . ALA A 1 74 ? -4.077 5.225 -6.122 1.00 84.44 74 ALA A N 1
ATOM 579 C CA . ALA A 1 74 ? -3.425 4.061 -6.701 1.00 84.44 74 ALA A CA 1
ATOM 580 C C . ALA A 1 74 ? -4.040 3.648 -8.045 1.00 84.44 74 ALA A C 1
ATOM 582 O O . ALA A 1 74 ? -3.309 3.355 -8.987 1.00 84.44 74 ALA A O 1
ATOM 583 N N . ILE A 1 75 ? -5.370 3.688 -8.181 1.00 85.00 75 ILE A N 1
ATOM 584 C CA . ILE A 1 75 ? -6.058 3.433 -9.455 1.00 85.00 75 ILE A CA 1
ATOM 585 C C . ILE A 1 75 ? -5.676 4.488 -10.498 1.00 85.00 75 ILE A C 1
ATOM 587 O O . ILE A 1 75 ? -5.449 4.144 -11.659 1.00 85.00 75 ILE A O 1
ATOM 591 N N . ARG A 1 76 ? -5.584 5.766 -10.115 1.00 85.25 76 ARG A N 1
ATOM 592 C CA . ARG A 1 76 ? -5.153 6.835 -11.031 1.00 85.25 76 ARG A CA 1
ATOM 593 C C . ARG A 1 76 ? -3.713 6.621 -11.478 1.00 85.25 76 ARG A C 1
ATOM 595 O O . ARG A 1 76 ? -3.477 6.501 -12.674 1.00 85.25 76 ARG A O 1
ATOM 602 N N . VAL A 1 77 ? -2.796 6.412 -10.535 1.00 81.81 77 VAL A N 1
ATOM 603 C CA . VAL A 1 77 ? -1.385 6.125 -10.822 1.00 81.81 77 VAL A CA 1
ATOM 604 C C . VAL A 1 77 ? -1.210 4.834 -11.618 1.00 81.81 77 VAL A C 1
ATOM 606 O O . VAL A 1 77 ? -0.265 4.737 -12.384 1.00 81.81 77 VAL A O 1
ATOM 609 N N . ARG A 1 78 ? -2.098 3.840 -11.498 1.00 82.88 78 ARG A N 1
ATOM 610 C CA . ARG A 1 78 ? -2.095 2.644 -12.361 1.00 82.88 78 ARG A CA 1
ATOM 611 C C . ARG A 1 78 ? -2.426 2.969 -13.817 1.00 82.88 78 ARG A C 1
ATOM 613 O O . ARG A 1 78 ? -1.860 2.352 -14.710 1.00 82.88 78 ARG A O 1
ATOM 620 N N . ASN A 1 79 ? -3.387 3.865 -14.036 1.00 78.94 79 ASN A N 1
ATOM 621 C CA . ASN A 1 79 ? -3.846 4.258 -15.370 1.00 78.94 79 ASN A CA 1
ATOM 622 C C . ASN A 1 79 ? -2.941 5.312 -16.014 1.00 78.94 79 ASN A C 1
ATOM 624 O O . ASN A 1 79 ? -2.899 5.416 -17.237 1.00 78.94 79 ASN A O 1
ATOM 628 N N . GLU A 1 80 ? -2.234 6.097 -15.207 1.00 76.81 80 GLU A N 1
ATOM 629 C CA . GLU A 1 80 ? -1.222 7.019 -15.696 1.00 76.81 80 GLU A CA 1
ATOM 630 C C . GLU A 1 80 ? 0.063 6.247 -16.031 1.00 76.81 80 GLU A C 1
ATOM 632 O O . GLU A 1 80 ? 0.575 5.450 -15.236 1.00 76.81 80 GLU A O 1
ATOM 637 N N . ASP A 1 81 ? 0.613 6.489 -17.221 1.00 65.88 81 ASP A N 1
ATOM 638 C CA . ASP A 1 81 ? 1.887 5.916 -17.674 1.00 65.88 81 ASP A CA 1
ATOM 639 C C . ASP A 1 81 ? 3.063 6.655 -17.007 1.00 65.88 81 ASP A C 1
ATOM 641 O O . ASP A 1 81 ? 3.899 7.296 -17.636 1.00 65.88 81 ASP A O 1
ATOM 645 N N . MET A 1 82 ? 3.057 6.676 -15.674 1.00 68.75 82 MET A N 1
ATOM 646 C CA . MET A 1 82 ? 4.089 7.331 -14.884 1.00 68.75 82 MET A CA 1
ATOM 647 C C . MET A 1 82 ? 5.318 6.432 -14.777 1.00 68.75 82 MET A C 1
ATOM 649 O O . MET A 1 82 ? 5.217 5.232 -14.512 1.00 68.75 82 MET A O 1
ATOM 653 N N . ASP A 1 83 ? 6.496 7.032 -14.928 1.00 74.56 83 ASP A N 1
ATOM 654 C CA . ASP A 1 83 ? 7.763 6.332 -14.760 1.00 74.56 83 ASP A CA 1
ATOM 655 C C . ASP A 1 83 ? 7.833 5.656 -13.382 1.00 74.56 83 ASP A C 1
ATOM 657 O O . ASP A 1 83 ? 7.378 6.192 -12.365 1.00 74.56 83 ASP A O 1
ATOM 661 N N . VAL A 1 84 ? 8.436 4.472 -13.328 1.00 75.56 84 VAL A N 1
ATOM 662 C CA . VAL A 1 84 ? 8.580 3.706 -12.086 1.00 75.56 84 VAL A CA 1
ATOM 663 C C . VAL A 1 84 ? 9.272 4.539 -11.005 1.00 75.56 84 VAL A C 1
ATOM 665 O O . VAL A 1 84 ? 8.870 4.488 -9.844 1.00 75.56 84 VAL A O 1
ATOM 668 N N . LYS A 1 85 ? 10.250 5.373 -11.374 1.00 75.12 85 LYS A N 1
ATOM 669 C CA . LYS A 1 85 ? 10.940 6.273 -10.441 1.00 75.12 85 LYS A CA 1
ATOM 670 C C . LYS A 1 85 ? 10.055 7.413 -9.945 1.00 75.12 85 LYS A C 1
ATOM 672 O O . LYS A 1 85 ? 10.271 7.878 -8.831 1.00 75.12 85 LYS A O 1
ATOM 677 N N . ALA A 1 86 ? 9.088 7.851 -10.750 1.00 78.88 86 ALA A N 1
ATOM 678 C CA . ALA A 1 86 ? 8.133 8.886 -10.369 1.00 78.88 86 ALA A CA 1
ATOM 679 C C . ALA A 1 86 ? 7.058 8.338 -9.422 1.00 78.88 86 ALA A C 1
ATOM 681 O O . ALA A 1 86 ? 6.702 9.019 -8.476 1.00 78.88 86 ALA A O 1
ATOM 682 N N . THR A 1 87 ? 6.611 7.094 -9.628 1.00 78.94 87 THR A N 1
ATOM 683 C CA . THR A 1 87 ? 5.583 6.449 -8.779 1.00 78.94 87 THR A CA 1
ATOM 684 C C . THR A 1 87 ? 6.108 5.861 -7.470 1.00 78.94 87 THR A C 1
ATOM 686 O O . THR A 1 87 ? 5.338 5.615 -6.547 1.00 78.94 87 THR A O 1
ATOM 689 N N . LEU A 1 88 ? 7.416 5.613 -7.376 1.00 81.12 88 LEU A N 1
ATOM 690 C CA . LEU A 1 88 ? 8.060 5.084 -6.175 1.00 81.12 88 LEU A CA 1
ATOM 691 C C . LEU A 1 88 ? 7.760 5.914 -4.906 1.00 81.12 88 LEU A C 1
ATOM 693 O O . LEU A 1 88 ? 7.306 5.311 -3.934 1.00 81.12 88 LEU A O 1
ATOM 697 N N . PRO A 1 89 ? 7.966 7.250 -4.883 1.00 83.12 89 PRO A N 1
ATOM 698 C CA . PRO A 1 89 ? 7.649 8.067 -3.711 1.00 83.12 89 PRO A CA 1
ATOM 699 C C . PRO A 1 89 ? 6.156 8.068 -3.364 1.00 83.12 89 PRO A C 1
ATOM 701 O O . PRO A 1 89 ? 5.830 8.056 -2.181 1.00 83.12 89 PRO A O 1
ATOM 704 N N . ASP A 1 90 ? 5.255 8.025 -4.352 1.00 84.19 90 ASP A N 1
ATOM 705 C CA . ASP A 1 90 ? 3.811 7.931 -4.099 1.00 84.19 90 ASP A CA 1
ATOM 706 C C . ASP A 1 90 ? 3.452 6.623 -3.384 1.00 84.19 90 ASP A C 1
ATOM 708 O O . ASP A 1 90 ? 2.733 6.625 -2.387 1.00 84.19 90 ASP A O 1
ATOM 712 N N . ILE A 1 91 ? 4.009 5.499 -3.844 1.00 81.25 91 ILE A N 1
ATOM 713 C CA . ILE A 1 91 ? 3.796 4.191 -3.214 1.00 81.25 91 ILE A CA 1
ATOM 714 C C . ILE A 1 91 ? 4.353 4.176 -1.781 1.00 81.25 91 ILE A C 1
ATOM 716 O O . ILE A 1 91 ? 3.736 3.592 -0.887 1.00 81.25 91 ILE A O 1
ATOM 720 N N . GLU A 1 92 ? 5.512 4.796 -1.550 1.00 84.81 92 GLU A N 1
ATOM 721 C CA . GLU A 1 92 ? 6.090 4.929 -0.208 1.00 84.81 92 GLU A CA 1
ATOM 722 C C . GLU A 1 92 ? 5.208 5.754 0.725 1.00 84.81 92 GLU A C 1
ATOM 724 O O . GLU A 1 92 ? 4.966 5.328 1.851 1.00 84.81 92 GLU A O 1
ATOM 729 N N . ASP A 1 93 ? 4.687 6.884 0.251 1.00 86.56 93 ASP A N 1
ATOM 730 C CA . ASP A 1 93 ? 3.768 7.735 1.008 1.00 86.56 93 ASP A CA 1
ATOM 731 C C . ASP A 1 93 ? 2.465 6.992 1.347 1.00 86.56 93 ASP A C 1
ATOM 733 O O . ASP A 1 93 ? 1.991 7.046 2.483 1.00 86.56 93 ASP A O 1
ATOM 737 N N . TRP A 1 94 ? 1.912 6.211 0.414 1.00 84.69 94 TRP A N 1
ATOM 738 C CA . TRP A 1 94 ? 0.738 5.374 0.685 1.00 84.69 94 TRP A CA 1
ATOM 739 C C . TRP A 1 94 ? 1.017 4.295 1.721 1.00 84.69 94 TRP A C 1
ATOM 741 O O . TRP A 1 94 ? 0.173 4.030 2.577 1.00 84.69 94 TRP A O 1
ATOM 751 N N . LEU A 1 95 ? 2.185 3.659 1.644 1.00 80.75 95 LEU A N 1
ATOM 752 C CA . LEU A 1 95 ? 2.599 2.647 2.600 1.00 80.75 95 LEU A CA 1
ATOM 753 C C . LEU A 1 95 ? 2.818 3.258 3.989 1.00 80.75 95 LEU A C 1
ATOM 755 O O . LEU A 1 95 ? 2.366 2.670 4.965 1.00 80.75 95 LEU A O 1
ATOM 759 N N . ASP A 1 96 ? 3.468 4.417 4.085 1.00 82.19 96 ASP A N 1
ATOM 760 C CA . ASP A 1 96 ? 3.661 5.129 5.350 1.00 82.19 96 ASP A CA 1
ATOM 761 C C . ASP A 1 96 ? 2.312 5.525 5.955 1.00 82.19 96 ASP A C 1
ATOM 763 O O . ASP A 1 96 ? 2.046 5.227 7.115 1.00 82.19 96 ASP A O 1
ATOM 767 N N . LYS A 1 97 ? 1.387 6.055 5.143 1.00 79.38 97 LYS A N 1
ATOM 768 C CA . LYS A 1 97 ? 0.007 6.310 5.576 1.00 79.38 97 LYS A CA 1
ATOM 769 C C . LYS A 1 97 ? -0.687 5.038 6.034 1.00 79.38 97 LYS A C 1
ATOM 771 O O . LYS A 1 97 ? -1.358 5.064 7.054 1.00 79.38 97 LYS A O 1
ATOM 776 N N . LEU A 1 98 ? -0.539 3.923 5.320 1.00 75.94 98 LEU A N 1
ATOM 777 C CA . LEU A 1 98 ? -1.091 2.635 5.742 1.00 75.94 98 LEU A CA 1
ATOM 778 C C . LEU A 1 98 ? -0.509 2.180 7.079 1.00 75.94 98 LEU A C 1
ATOM 780 O O . LEU A 1 98 ? -1.264 1.742 7.943 1.00 75.94 98 LEU A O 1
ATOM 784 N N . ILE A 1 99 ? 0.802 2.323 7.263 1.00 75.38 99 ILE A N 1
ATOM 785 C CA . ILE A 1 99 ? 1.494 2.003 8.508 1.00 75.38 99 ILE A CA 1
ATOM 786 C C . ILE A 1 99 ? 0.979 2.903 9.631 1.00 75.38 99 ILE A C 1
ATOM 788 O O . ILE A 1 99 ? 0.547 2.364 10.639 1.00 75.38 99 ILE A O 1
ATOM 792 N N . GLN A 1 100 ? 0.882 4.220 9.435 1.00 72.56 100 GLN A N 1
ATOM 793 C CA . GLN A 1 100 ? 0.297 5.168 10.395 1.00 72.56 100 GLN A CA 1
ATOM 794 C C . GLN A 1 100 ? -1.182 4.887 10.693 1.00 72.56 100 GLN A C 1
ATOM 796 O O . GLN A 1 100 ? -1.647 5.087 11.809 1.00 72.56 100 GLN A O 1
ATOM 801 N N . LEU A 1 101 ? -1.949 4.410 9.710 1.00 66.75 101 LEU A N 1
ATOM 802 C CA . LEU A 1 101 ? -3.334 3.982 9.919 1.00 66.75 101 LEU A CA 1
ATOM 803 C C . LEU A 1 101 ? -3.410 2.688 10.744 1.00 66.75 101 LEU A C 1
ATOM 805 O O . LEU A 1 101 ? -4.438 2.450 11.383 1.00 66.75 101 LEU A O 1
ATOM 809 N N . THR A 1 102 ? -2.348 1.872 10.733 1.00 61.22 102 THR A N 1
ATOM 810 C CA . THR A 1 102 ? -2.203 0.670 11.571 1.00 61.22 102 THR A CA 1
ATOM 811 C C . THR A 1 102 ? -1.455 0.884 12.891 1.00 61.22 102 THR A C 1
ATOM 813 O O . THR A 1 102 ? -1.673 0.110 13.820 1.00 61.22 102 THR A O 1
ATOM 816 N N . GLU A 1 103 ? -0.614 1.912 13.007 1.00 54.00 103 GLU A N 1
ATOM 817 C CA . GLU A 1 103 ? 0.076 2.340 14.225 1.00 54.00 103 GLU A CA 1
ATOM 818 C C . GLU A 1 103 ? -0.781 3.392 14.940 1.00 54.00 103 GLU A C 1
ATOM 820 O O . GLU A 1 103 ? -0.749 4.583 14.641 1.00 54.00 103 GLU A O 1
ATOM 825 N N . GLU A 1 104 ? -1.601 2.949 15.893 1.00 53.69 104 GLU A N 1
ATOM 826 C CA . GLU A 1 104 ? -2.457 3.843 16.676 1.00 53.69 104 GLU A CA 1
ATOM 827 C C . GLU A 1 104 ? -1.701 4.538 17.820 1.00 53.69 104 GLU A C 1
ATOM 829 O O . GLU A 1 104 ? -1.047 3.862 18.614 1.00 53.69 104 GLU A O 1
ATOM 834 N N . PRO A 1 105 ? -1.870 5.862 18.023 1.00 49.16 105 PRO A N 1
ATOM 835 C CA . PRO A 1 105 ? -1.317 6.561 19.182 1.00 49.16 105 PRO A CA 1
ATOM 836 C C . PRO A 1 105 ? -2.096 6.364 20.497 1.00 49.16 105 PRO A C 1
ATOM 838 O O . PRO A 1 105 ? -1.806 7.082 21.452 1.00 49.16 105 PRO A O 1
ATOM 841 N N . GLN A 1 106 ? -3.097 5.479 20.610 1.00 44.97 106 GLN A N 1
ATOM 842 C CA . GLN A 1 106 ? -3.957 5.441 21.806 1.00 44.97 106 GLN A CA 1
ATOM 843 C C . GLN A 1 106 ? -4.137 4.054 22.433 1.00 44.97 106 GLN A C 1
ATOM 845 O O . GLN A 1 106 ? -4.569 3.097 21.802 1.00 44.97 106 GLN A O 1
ATOM 850 N N . ASN A 1 107 ? -3.886 4.025 23.745 1.00 44.31 107 ASN A N 1
ATOM 851 C CA . ASN A 1 107 ? -4.102 2.972 24.746 1.00 44.31 107 ASN A CA 1
ATOM 852 C C . ASN A 1 107 ? -5.570 2.483 24.876 1.00 44.31 107 ASN A C 1
ATOM 854 O O . ASN A 1 107 ? -5.992 2.051 25.948 1.00 44.31 107 ASN A O 1
ATOM 858 N N . SER A 1 108 ? -6.409 2.591 23.845 1.00 47.75 108 SER A N 1
ATOM 859 C CA . SER A 1 108 ? -7.834 2.249 23.933 1.00 47.75 108 SER A CA 1
ATOM 860 C C . SER A 1 108 ? -8.404 1.780 22.597 1.00 47.75 108 SER A C 1
ATOM 862 O O . SER A 1 108 ? -9.156 2.495 21.955 1.00 47.75 108 SER A O 1
ATOM 864 N N . MET A 1 109 ? -8.005 0.573 22.192 1.00 45.56 109 MET A N 1
ATOM 865 C CA . MET A 1 109 ? -8.838 -0.522 21.664 1.00 45.56 109 MET A CA 1
ATOM 866 C C . MET A 1 109 ? -7.858 -1.621 21.197 1.00 45.56 109 MET A C 1
ATOM 868 O O . MET A 1 109 ? -7.127 -1.394 20.234 1.00 45.56 109 MET A O 1
ATOM 872 N N . PRO A 1 110 ? -7.783 -2.800 21.842 1.00 51.16 110 PRO A N 1
ATOM 873 C CA . PRO A 1 110 ? -6.809 -3.820 21.462 1.00 51.16 110 PRO A CA 1
ATOM 874 C C . PRO A 1 110 ? -7.280 -4.655 20.252 1.00 51.16 110 PRO A C 1
ATOM 876 O O . PRO A 1 110 ? -8.442 -5.055 20.163 1.00 51.16 110 PRO A O 1
ATOM 879 N N . ASP A 1 111 ? -6.340 -4.958 19.353 1.00 51.91 111 ASP A N 1
ATOM 880 C CA . ASP A 1 111 ? -6.224 -6.246 18.643 1.00 51.91 111 ASP A CA 1
ATOM 881 C C . ASP A 1 111 ? -7.305 -6.695 17.632 1.00 51.91 111 ASP A C 1
ATOM 883 O O . ASP A 1 111 ? -7.629 -7.878 17.557 1.00 51.91 111 ASP A O 1
ATOM 887 N N . VAL A 1 112 ? -7.824 -5.817 16.762 1.00 51.38 112 VAL A N 1
ATOM 888 C CA . VAL A 1 112 ? -8.640 -6.282 15.602 1.00 51.38 112 VAL A CA 1
ATOM 889 C C . VAL A 1 112 ? -8.060 -5.870 14.255 1.00 51.38 112 VAL A C 1
ATOM 891 O O . VAL A 1 112 ? -8.023 -6.681 13.335 1.00 51.38 112 VAL A O 1
ATOM 894 N N . PHE A 1 113 ? -7.532 -4.652 14.130 1.00 50.09 113 PHE A N 1
ATOM 895 C CA . PHE A 1 113 ? -6.972 -4.164 12.864 1.00 50.09 113 PHE A CA 1
ATOM 896 C C . PHE A 1 113 ? -5.679 -4.887 12.455 1.00 50.09 113 PHE A C 1
ATOM 898 O O . PHE A 1 113 ? -5.545 -5.297 11.303 1.00 50.09 113 PHE A O 1
ATOM 905 N N . ILE A 1 114 ? -4.766 -5.129 13.401 1.00 48.44 114 ILE A N 1
ATOM 906 C CA . ILE A 1 114 ? -3.482 -5.812 13.151 1.00 48.44 114 ILE A CA 1
ATOM 907 C C . ILE A 1 114 ? -3.686 -7.275 12.717 1.00 48.44 114 ILE A C 1
ATOM 909 O O . ILE A 1 114 ? -2.895 -7.795 11.932 1.00 48.44 114 ILE A O 1
ATOM 913 N N . TRP A 1 115 ? -4.765 -7.929 13.158 1.00 49.38 115 TRP A N 1
ATOM 914 C CA . TRP A 1 115 ? -5.077 -9.310 12.770 1.00 49.38 115 TRP A CA 1
ATOM 915 C C . TRP A 1 115 ? -5.570 -9.453 11.325 1.00 49.38 115 TRP A C 1
ATOM 917 O O . TRP A 1 115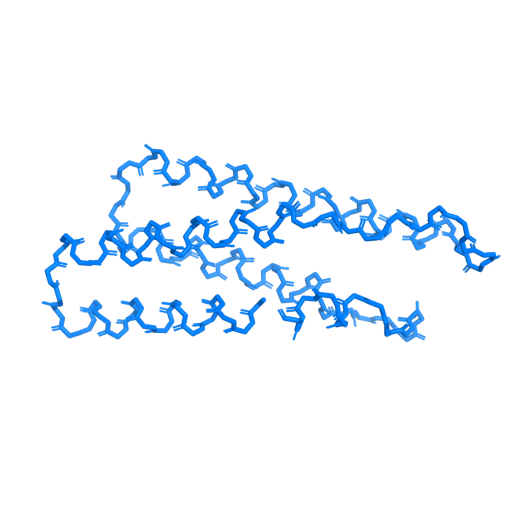 ? -5.422 -10.520 10.741 1.00 49.38 115 TRP A O 1
ATOM 927 N N . MET A 1 116 ? -6.117 -8.399 10.714 1.00 51.91 116 MET A N 1
ATOM 928 C CA . MET A 1 116 ? -6.732 -8.512 9.382 1.00 51.91 116 MET A CA 1
ATOM 929 C C . MET A 1 116 ? -5.809 -8.159 8.223 1.00 51.91 116 MET A C 1
ATOM 931 O O . MET A 1 116 ? -6.045 -8.609 7.108 1.00 51.91 116 MET A O 1
ATOM 935 N N . ILE A 1 117 ? -4.747 -7.389 8.469 1.00 48.84 117 ILE A N 1
ATOM 936 C CA . ILE A 1 117 ? -3.790 -6.983 7.418 1.00 48.84 117 ILE A CA 1
ATOM 937 C C . ILE A 1 117 ? -2.505 -7.835 7.459 1.00 48.84 117 ILE A C 1
ATOM 939 O O . ILE A 1 117 ? -1.554 -7.611 6.702 1.00 48.84 117 ILE A O 1
ATOM 943 N N . ARG A 1 118 ? -2.467 -8.822 8.364 1.00 43.69 118 ARG A N 1
ATOM 944 C CA . ARG A 1 118 ? -1.345 -9.747 8.573 1.00 43.69 118 ARG A CA 1
ATOM 945 C C . ARG A 1 118 ? -1.644 -11.190 8.134 1.00 43.69 118 ARG A C 1
ATOM 947 O O . ARG A 1 118 ? -0.790 -12.046 8.343 1.00 43.69 118 ARG A O 1
ATOM 954 N N . GLY A 1 119 ? -2.819 -11.433 7.544 1.00 42.62 119 GLY A N 1
ATOM 955 C CA . GLY A 1 119 ? -3.180 -12.698 6.889 1.00 42.62 119 GLY A CA 1
ATOM 956 C C . GLY A 1 119 ? -2.518 -12.854 5.529 1.00 42.62 119 GLY A C 1
ATOM 957 O O . GLY A 1 119 ? -2.6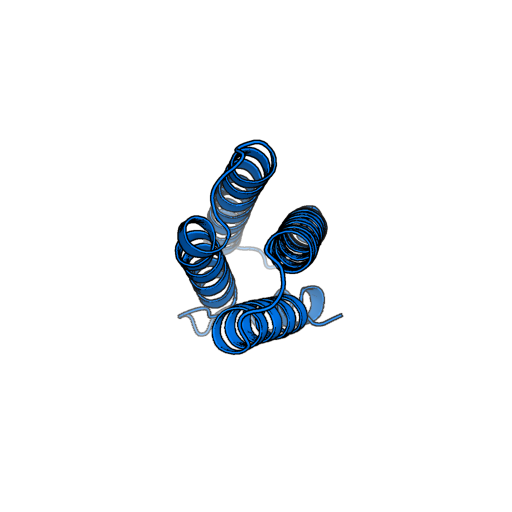36 -11.909 4.715 1.00 42.62 119 GLY A O 1
#

InterPro domains:
  IPR012560 Ferlin A-domain [PF08165] (15-78)
  IPR012560 Ferlin A-domain [SM01200] (13-78)
  IPR037721 Ferlin family [PTHR12546] (3-118)

Sequence (119 aa):
IVKLQANLTALKSGIQAKMAEDQLAQIRLKLIDELIVDLSKELPRLEGKQNVTVLDTQILKLRVKSLHQIQETAIRVRNEDMDVKATLPDIEDWLDKLIQLTEEPQNSMPDVFIWMIRG

Foldseek 3Di:
DVVLVVLLVVLVVCVVVVHDQVVSLVSLLVSLVVLLVLLPPDDPPPPPDPPQDPVNVVLVVVLNVLSVVLNVVSVVVSVDPDRSVRCSVSSVVSVVVVVPNVDDPDPPDDDDPVVSSVD

Secondary structure (DSSP, 8-state):
-HHHHHHHHHHHHHHHTT--HHHHHHHHHHHHHHHHHHHTSPPPP-TT-TT--HHHHHHHHHHHHHHHHHHHHHHHHHHS---HHHHHHHHHHHHHHHHHHHS-S-SS--SSHHHHS--

pLDDT: mean 72.64, std 13.54, range [42.62, 87.31]